Protein AF-A0ABD3FNN6-F1 (afdb_monomer_lite)

Structure (mmCIF, N/CA/C/O backbone):
data_AF-A0ABD3FNN6-F1
#
_entry.id   AF-A0ABD3FNN6-F1
#
loop_
_atom_site.group_PDB
_atom_site.id
_atom_site.type_symbol
_atom_site.label_atom_id
_atom_site.label_alt_id
_atom_site.label_comp_id
_atom_site.label_asym_id
_atom_site.label_entity_id
_atom_site.label_seq_id
_atom_site.pdbx_PDB_ins_code
_atom_site.Cartn_x
_atom_site.Cartn_y
_atom_site.Cartn_z
_atom_site.occupancy
_atom_site.B_iso_or_equiv
_atom_site.auth_seq_id
_atom_site.auth_comp_id
_atom_site.auth_asym_id
_atom_site.auth_atom_id
_atom_site.pdbx_PDB_model_num
ATOM 1 N N . MET A 1 1 ? 44.984 -58.588 4.493 1.00 39.06 1 MET A N 1
ATOM 2 C CA . MET A 1 1 ? 45.364 -57.302 3.872 1.00 39.06 1 MET A CA 1
ATOM 3 C C . MET A 1 1 ? 44.206 -56.347 4.064 1.00 39.06 1 MET A C 1
ATOM 5 O O . MET A 1 1 ? 43.073 -56.716 3.802 1.00 39.06 1 MET A O 1
ATOM 9 N N . THR A 1 2 ? 44.518 -55.219 4.677 1.00 33.03 2 THR A N 1
ATOM 10 C CA . THR A 1 2 ? 43.648 -54.284 5.390 1.00 33.03 2 THR A CA 1
ATOM 11 C C . THR A 1 2 ? 42.909 -53.314 4.461 1.00 33.03 2 THR A C 1
ATOM 13 O O . THR A 1 2 ? 43.408 -52.986 3.388 1.00 33.03 2 THR A O 1
ATOM 16 N N . GLU A 1 3 ? 41.736 -52.879 4.933 1.00 35.78 3 GLU A N 1
ATOM 17 C CA . GLU A 1 3 ? 40.846 -51.795 4.481 1.00 35.78 3 GLU A CA 1
ATOM 18 C C . GLU A 1 3 ? 41.467 -50.624 3.705 1.00 35.78 3 GLU A C 1
ATOM 20 O O . GLU A 1 3 ? 42.585 -50.193 3.993 1.00 35.78 3 GLU A O 1
ATOM 25 N N . LYS A 1 4 ? 40.630 -49.987 2.867 1.00 36.28 4 LYS A N 1
ATOM 26 C CA . LYS A 1 4 ? 40.439 -48.523 2.891 1.00 36.28 4 LYS A CA 1
ATOM 27 C C . LYS A 1 4 ? 39.146 -48.109 2.178 1.00 36.28 4 LYS A C 1
ATOM 29 O O . LYS A 1 4 ? 39.082 -48.026 0.955 1.00 36.28 4 LYS A O 1
ATOM 34 N N . HIS A 1 5 ? 38.126 -47.816 2.982 1.00 33.81 5 HIS A N 1
ATOM 35 C CA . HIS A 1 5 ? 36.976 -47.007 2.594 1.00 33.81 5 HIS A CA 1
ATOM 36 C C . HIS A 1 5 ? 37.433 -45.558 2.360 1.00 33.81 5 HIS A C 1
ATOM 38 O O . HIS A 1 5 ? 37.990 -44.932 3.259 1.00 33.81 5 HIS A O 1
ATOM 44 N N . PHE A 1 6 ? 37.203 -45.019 1.162 1.00 34.28 6 PHE A N 1
ATOM 45 C CA . PHE A 1 6 ? 37.367 -43.591 0.883 1.00 34.28 6 PHE A CA 1
ATOM 46 C C . PHE A 1 6 ? 36.021 -42.891 1.093 1.00 34.28 6 PHE A C 1
ATOM 48 O O . PHE A 1 6 ? 35.118 -42.996 0.267 1.00 34.28 6 PHE A O 1
ATOM 55 N N . ILE A 1 7 ? 35.888 -42.189 2.216 1.00 36.38 7 ILE A N 1
ATOM 56 C CA . ILE A 1 7 ? 34.805 -41.233 2.457 1.00 36.38 7 ILE A CA 1
ATOM 57 C C . ILE A 1 7 ? 35.257 -39.900 1.852 1.00 36.38 7 ILE A C 1
ATOM 59 O O . ILE A 1 7 ? 36.201 -39.283 2.341 1.00 36.38 7 ILE A O 1
ATOM 63 N N . ALA A 1 8 ? 34.609 -39.466 0.770 1.00 35.38 8 ALA A N 1
ATOM 64 C CA . ALA A 1 8 ? 34.806 -38.134 0.211 1.00 35.38 8 ALA A CA 1
ATOM 65 C C . ALA A 1 8 ? 33.970 -37.126 1.015 1.00 35.38 8 ALA A C 1
ATOM 67 O O . ALA A 1 8 ? 32.745 -37.084 0.908 1.00 35.38 8 ALA A O 1
ATOM 68 N N . LEU A 1 9 ? 34.643 -36.331 1.844 1.00 33.06 9 LEU A N 1
ATOM 69 C CA . LEU A 1 9 ? 34.059 -35.200 2.555 1.00 33.06 9 LEU A CA 1
ATOM 70 C C . LEU A 1 9 ? 33.886 -34.041 1.554 1.00 33.06 9 LEU A C 1
ATOM 72 O O . LEU A 1 9 ? 34.870 -33.429 1.142 1.00 33.06 9 LEU A O 1
ATOM 76 N N . VAL A 1 10 ? 32.656 -33.751 1.121 1.00 36.44 10 VAL A N 1
ATOM 77 C CA . VAL A 1 10 ? 32.365 -32.555 0.313 1.00 36.44 10 VAL A CA 1
ATOM 78 C C . VAL A 1 10 ? 32.153 -31.380 1.262 1.00 36.44 10 VAL A C 1
ATOM 80 O O . VAL A 1 10 ? 31.071 -31.174 1.806 1.00 36.44 10 VAL A O 1
ATOM 83 N N . SER A 1 11 ? 33.217 -30.614 1.475 1.00 39.69 11 SER A N 1
ATOM 84 C CA . SER A 1 11 ? 33.188 -29.340 2.189 1.00 39.69 11 SER A CA 1
ATOM 85 C C . SER A 1 11 ? 32.533 -28.281 1.296 1.00 39.69 11 SER A C 1
ATOM 87 O O . SER A 1 11 ? 33.194 -27.674 0.455 1.00 39.69 11 SER A O 1
ATOM 89 N N . ALA A 1 12 ? 31.228 -28.052 1.445 1.00 39.69 12 ALA A N 1
ATOM 90 C CA . ALA A 1 12 ? 30.572 -26.900 0.832 1.00 39.69 12 ALA A CA 1
ATOM 91 C C . ALA A 1 12 ? 30.979 -25.632 1.604 1.00 39.69 12 ALA A C 1
ATOM 93 O O . 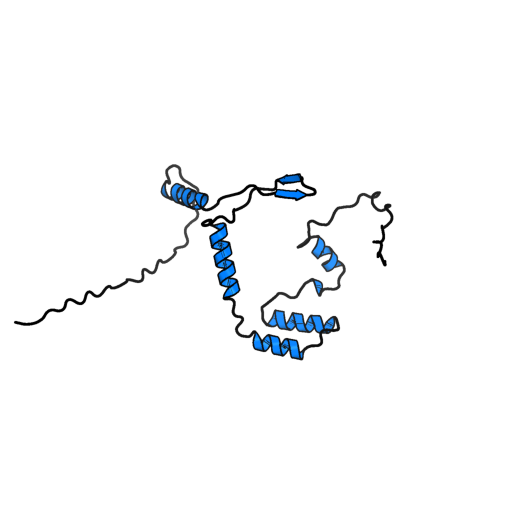ALA A 1 12 ? 30.424 -25.315 2.654 1.00 39.69 12 ALA A O 1
ATOM 94 N N . GLY A 1 13 ? 32.007 -24.941 1.107 1.00 37.62 13 GLY A N 1
ATOM 95 C CA . GLY A 1 13 ? 32.439 -23.650 1.631 1.00 37.62 13 GLY A CA 1
ATOM 96 C C . GLY A 1 13 ? 31.343 -22.601 1.451 1.00 37.62 13 GLY A C 1
ATOM 97 O O . GLY A 1 13 ? 30.980 -22.258 0.327 1.00 37.62 13 GLY A O 1
ATOM 98 N N . LEU A 1 14 ? 30.828 -22.085 2.565 1.00 38.16 14 LEU A N 1
ATOM 99 C CA . LEU A 1 14 ? 29.957 -20.917 2.599 1.00 38.16 14 LEU A CA 1
ATOM 100 C C . LEU A 1 14 ? 30.780 -19.687 2.184 1.00 38.16 14 LEU A C 1
ATOM 102 O O . LEU A 1 14 ? 31.551 -19.147 2.976 1.00 38.16 14 LEU A O 1
ATOM 106 N N . VAL A 1 15 ? 30.652 -19.254 0.929 1.00 44.69 15 VAL A N 1
ATOM 107 C CA . VAL A 1 15 ? 31.255 -18.001 0.460 1.00 44.69 15 VAL A CA 1
ATOM 108 C C . VAL A 1 15 ? 30.412 -16.844 0.995 1.00 44.69 15 VAL A C 1
ATOM 110 O O . VAL A 1 15 ? 29.354 -16.531 0.452 1.00 44.69 15 VAL A O 1
ATOM 113 N N . LEU A 1 16 ? 30.878 -16.199 2.070 1.00 40.81 16 LEU A N 1
ATOM 114 C CA . LEU A 1 16 ? 30.377 -14.886 2.481 1.00 40.81 16 LEU A CA 1
ATOM 115 C C . LEU A 1 16 ? 30.767 -13.854 1.412 1.00 40.81 16 LEU A C 1
ATOM 117 O O . LEU A 1 16 ? 31.874 -13.310 1.423 1.00 40.81 16 LEU A O 1
ATOM 121 N N . VAL A 1 17 ? 29.848 -13.568 0.490 1.00 45.84 17 VAL A N 1
ATOM 122 C CA . VAL A 1 17 ? 29.970 -12.430 -0.426 1.00 45.84 17 VAL A CA 1
ATOM 123 C C . VAL A 1 17 ? 29.698 -11.158 0.378 1.00 45.84 17 VAL A C 1
ATOM 125 O O . VAL A 1 17 ? 28.552 -10.786 0.618 1.00 45.84 17 VAL A O 1
ATOM 128 N N . HIS A 1 18 ? 30.760 -10.499 0.839 1.00 37.56 18 HIS A N 1
ATOM 129 C CA . HIS A 1 18 ? 30.659 -9.172 1.439 1.00 37.56 18 HIS A CA 1
ATOM 130 C C . HIS A 1 18 ? 30.330 -8.158 0.336 1.00 37.56 18 HIS A C 1
ATOM 132 O O . HIS A 1 18 ? 31.165 -7.868 -0.520 1.00 37.56 18 HIS A O 1
ATOM 138 N N . SER A 1 19 ? 29.107 -7.625 0.345 1.00 43.97 19 SER A N 1
ATOM 139 C CA . SER A 1 19 ? 28.705 -6.522 -0.530 1.00 43.97 19 SER A CA 1
ATOM 140 C C . SER A 1 19 ? 29.377 -5.235 -0.053 1.00 43.97 19 SER A C 1
ATOM 142 O O . SER A 1 19 ? 28.939 -4.626 0.921 1.00 43.97 19 SER A O 1
ATOM 144 N N . THR A 1 20 ? 30.441 -4.804 -0.725 1.00 57.50 20 THR A N 1
ATOM 145 C CA . THR A 1 20 ? 30.973 -3.449 -0.550 1.00 57.50 20 THR A CA 1
ATOM 146 C C . THR A 1 20 ? 30.041 -2.435 -1.227 1.00 57.50 20 THR A C 1
ATOM 148 O O . THR A 1 20 ? 29.425 -2.755 -2.248 1.00 57.50 20 THR A O 1
ATOM 151 N N . PRO A 1 21 ? 29.887 -1.212 -0.687 1.00 57.44 21 PRO A N 1
ATOM 152 C CA . PRO A 1 21 ? 29.104 -0.178 -1.352 1.00 57.44 21 PRO A CA 1
ATOM 153 C C . PRO A 1 21 ? 29.796 0.202 -2.665 1.00 57.44 21 PRO A C 1
ATOM 155 O O . PRO A 1 21 ? 30.915 0.716 -2.674 1.00 57.44 21 PRO A O 1
ATOM 158 N N . ALA A 1 22 ? 29.140 -0.084 -3.788 1.00 72.44 22 ALA A N 1
ATOM 159 C CA . ALA A 1 22 ? 29.646 0.279 -5.102 1.00 72.44 22 ALA A CA 1
ATOM 160 C C . ALA A 1 22 ? 29.609 1.808 -5.273 1.00 72.44 22 ALA A C 1
ATOM 162 O O . ALA A 1 22 ? 28.550 2.427 -5.168 1.00 72.44 22 ALA A O 1
ATOM 163 N N . LEU A 1 23 ? 30.761 2.420 -5.561 1.00 76.56 23 LEU A N 1
ATOM 164 C CA . LEU A 1 23 ? 30.843 3.827 -5.958 1.00 76.56 23 LEU A CA 1
ATOM 165 C C . LEU A 1 23 ? 30.134 4.019 -7.308 1.00 76.56 23 LEU A C 1
ATOM 167 O O . LEU A 1 23 ? 30.411 3.311 -8.280 1.00 76.56 23 LEU A O 1
ATOM 171 N N . LEU A 1 24 ? 29.218 4.987 -7.373 1.00 79.06 24 LEU A N 1
ATOM 172 C CA . LEU A 1 24 ? 28.516 5.340 -8.607 1.00 79.06 24 LEU A CA 1
ATOM 173 C C . LEU A 1 24 ? 29.511 5.900 -9.633 1.00 79.06 24 LEU A C 1
ATOM 175 O O . LEU A 1 24 ? 30.329 6.760 -9.315 1.00 79.06 24 LEU A O 1
ATOM 179 N N . SER A 1 25 ? 29.427 5.429 -10.877 1.00 81.75 25 SER A N 1
ATOM 180 C CA . SER A 1 25 ? 30.278 5.896 -11.976 1.00 81.75 25 SER A CA 1
ATOM 181 C C . SER A 1 25 ? 29.474 6.163 -13.249 1.00 81.75 25 SER A C 1
ATOM 183 O O . SER A 1 25 ? 28.480 5.488 -13.551 1.00 81.75 25 SER A O 1
ATOM 185 N N . ILE A 1 26 ? 29.920 7.149 -14.027 1.00 82.62 26 ILE A N 1
ATOM 186 C CA . ILE A 1 26 ? 29.384 7.456 -15.361 1.00 82.62 26 ILE A CA 1
ATOM 187 C C . ILE A 1 26 ? 29.919 6.404 -16.355 1.00 82.62 26 ILE A C 1
ATOM 189 O O . ILE A 1 26 ? 31.060 5.960 -16.199 1.00 82.62 26 ILE A O 1
ATOM 193 N N . PRO A 1 27 ? 29.127 5.938 -17.343 1.00 81.06 27 PRO A N 1
ATOM 194 C CA . PRO A 1 27 ? 29.601 4.962 -18.322 1.00 81.06 27 PRO A CA 1
ATOM 195 C C . PRO A 1 27 ? 30.840 5.464 -19.074 1.00 81.06 27 PRO A C 1
ATOM 197 O O . PRO A 1 27 ? 30.844 6.578 -19.589 1.00 81.06 27 PRO A O 1
ATOM 200 N N . GLN A 1 28 ? 31.874 4.628 -19.170 1.00 82.75 28 GLN A N 1
ATOM 201 C CA . GLN A 1 28 ? 33.026 4.869 -20.039 1.00 82.75 28 GLN A CA 1
ATOM 202 C C . GLN A 1 28 ? 32.876 4.061 -21.328 1.00 82.75 28 GLN A C 1
ATOM 204 O O . GLN A 1 28 ? 32.414 2.914 -21.298 1.00 82.75 28 GLN A O 1
ATOM 209 N N . ALA A 1 29 ? 33.284 4.648 -22.455 1.00 78.75 29 ALA A N 1
ATOM 210 C CA . ALA A 1 29 ? 33.363 3.932 -23.722 1.00 78.75 29 ALA A CA 1
ATOM 211 C C . ALA A 1 29 ? 34.279 2.704 -23.563 1.00 78.75 29 ALA A C 1
ATOM 213 O O . ALA A 1 29 ? 35.393 2.823 -23.060 1.00 78.75 29 ALA A O 1
ATOM 214 N N . GLY A 1 30 ? 33.790 1.520 -23.943 1.00 79.06 30 GLY A N 1
ATOM 215 C CA . GLY A 1 30 ? 34.527 0.257 -23.814 1.00 79.06 30 GLY A CA 1
ATOM 216 C C . GLY A 1 30 ? 34.266 -0.547 -22.533 1.00 79.06 30 GLY A C 1
ATOM 217 O O . GLY A 1 30 ? 34.807 -1.642 -22.401 1.00 79.06 30 GLY A O 1
ATOM 218 N N . ASN A 1 31 ? 33.413 -0.083 -21.608 1.00 80.75 31 ASN A N 1
ATOM 219 C CA . ASN A 1 31 ? 33.003 -0.886 -20.447 1.00 80.75 31 ASN A CA 1
ATOM 220 C C . ASN A 1 31 ? 31.971 -1.959 -20.848 1.00 80.75 31 ASN A C 1
ATOM 222 O O . ASN A 1 31 ? 30.759 -1.806 -20.662 1.00 80.75 31 ASN A O 1
ATOM 226 N N . THR A 1 32 ? 32.475 -3.048 -21.424 1.00 84.19 32 THR A N 1
ATOM 227 C CA . THR A 1 32 ? 31.676 -4.174 -21.916 1.00 84.19 32 THR A CA 1
ATOM 228 C C . THR A 1 32 ? 30.949 -4.893 -20.788 1.00 84.19 32 THR A C 1
ATOM 230 O O . THR A 1 32 ? 29.780 -5.209 -20.949 1.00 84.19 32 THR A O 1
ATOM 233 N N . THR A 1 33 ? 31.559 -5.059 -19.611 1.00 84.62 33 THR A N 1
ATOM 234 C CA . THR A 1 33 ? 30.913 -5.695 -18.451 1.00 84.62 33 THR A CA 1
ATOM 235 C C . THR A 1 33 ? 29.636 -4.966 -18.036 1.00 84.62 33 THR A C 1
ATOM 237 O O . THR A 1 33 ? 28.590 -5.594 -17.876 1.00 84.62 33 THR A O 1
ATOM 240 N N . ARG A 1 34 ? 29.680 -3.631 -17.916 1.00 82.44 34 ARG A N 1
ATOM 241 C CA . ARG A 1 34 ? 28.489 -2.828 -17.604 1.00 82.44 34 ARG A CA 1
ATOM 242 C C . ARG A 1 34 ? 27.437 -2.947 -18.703 1.00 82.44 34 ARG A C 1
ATOM 244 O O . ARG A 1 34 ? 26.261 -3.104 -18.392 1.00 82.44 34 ARG A O 1
ATOM 251 N N . SER A 1 35 ? 27.850 -2.880 -19.968 1.00 82.75 35 SER A N 1
ATOM 252 C CA . SER A 1 35 ? 26.941 -3.017 -21.110 1.00 82.75 35 SER A CA 1
ATOM 253 C C . SER A 1 35 ? 26.258 -4.389 -21.140 1.00 82.75 35 SER A C 1
ATOM 255 O O . SER A 1 35 ? 25.044 -4.452 -21.325 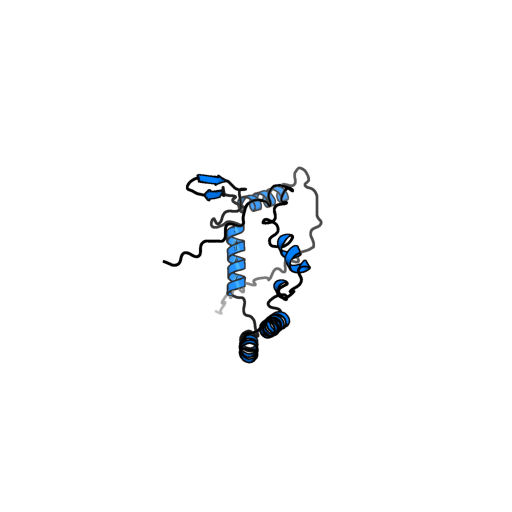1.00 82.75 35 SER A O 1
ATOM 257 N N . THR A 1 36 ? 26.990 -5.469 -20.859 1.00 85.62 36 THR A N 1
ATOM 258 C CA . THR A 1 36 ? 26.448 -6.828 -20.763 1.00 85.62 36 THR A CA 1
ATOM 259 C C . THR A 1 36 ? 25.439 -6.946 -19.625 1.00 85.62 36 THR A C 1
ATOM 261 O O . THR A 1 36 ? 24.356 -7.480 -19.838 1.00 85.62 36 THR A O 1
ATOM 264 N N . VAL A 1 37 ? 25.738 -6.401 -18.440 1.00 85.06 37 VAL A N 1
ATOM 265 C CA . VAL A 1 37 ? 24.801 -6.413 -17.300 1.00 85.06 37 VAL A CA 1
ATOM 266 C C . VAL A 1 37 ? 23.526 -5.630 -17.617 1.00 85.06 37 VAL A C 1
ATOM 268 O O . VAL A 1 37 ? 22.429 -6.114 -17.344 1.00 85.06 37 VAL A O 1
ATOM 271 N N . VAL A 1 38 ? 23.643 -4.444 -18.223 1.00 84.56 38 VAL A N 1
ATOM 272 C CA . VAL A 1 38 ? 22.476 -3.637 -18.620 1.00 84.56 38 VAL A CA 1
ATOM 273 C C . VAL A 1 38 ? 21.630 -4.375 -19.655 1.00 84.56 38 VAL A C 1
ATOM 275 O O . VAL A 1 38 ? 20.414 -4.435 -19.497 1.00 84.56 38 VAL A O 1
ATOM 278 N N . THR A 1 39 ? 22.255 -4.976 -20.668 1.00 82.38 39 THR A N 1
ATOM 279 C CA . THR A 1 39 ? 21.556 -5.725 -21.727 1.00 82.38 39 THR A CA 1
ATOM 280 C C . THR A 1 39 ? 20.833 -6.935 -21.139 1.00 82.38 39 THR A C 1
ATOM 282 O O . THR A 1 39 ? 19.616 -7.035 -21.256 1.00 82.38 39 THR A O 1
ATOM 285 N N . ALA A 1 40 ? 21.545 -7.764 -20.370 1.00 81.00 40 ALA A N 1
ATOM 286 C CA . ALA A 1 40 ? 20.973 -8.937 -19.713 1.00 81.00 40 ALA A CA 1
ATOM 287 C C . ALA A 1 40 ? 19.816 -8.589 -18.759 1.00 81.00 40 ALA A C 1
ATOM 289 O O . ALA A 1 40 ? 18.875 -9.367 -18.626 1.00 81.00 40 ALA A O 1
ATOM 290 N N . THR A 1 41 ? 19.867 -7.427 -18.098 1.00 77.50 41 THR A N 1
ATOM 291 C CA . THR A 1 41 ? 18.776 -6.959 -17.224 1.00 77.50 41 THR A CA 1
ATOM 292 C C . THR A 1 41 ? 17.602 -6.400 -18.032 1.00 77.50 41 THR A C 1
ATOM 294 O O . THR A 1 41 ? 16.448 -6.600 -17.660 1.00 77.50 41 THR A O 1
ATOM 297 N N . THR A 1 42 ? 17.876 -5.719 -19.146 1.00 75.12 42 THR A N 1
ATOM 298 C CA . THR A 1 42 ? 16.847 -5.130 -20.020 1.00 75.12 42 THR A CA 1
ATOM 299 C C . THR A 1 42 ? 16.029 -6.213 -20.717 1.00 75.12 42 THR A C 1
ATOM 301 O O . THR A 1 42 ? 14.809 -6.094 -20.781 1.00 75.12 42 THR A O 1
ATOM 304 N N . ASP A 1 43 ? 16.662 -7.312 -21.134 1.00 75.44 43 ASP A N 1
ATOM 305 C CA . ASP A 1 43 ? 15.986 -8.444 -21.784 1.00 75.44 43 ASP A CA 1
ATOM 306 C C . ASP A 1 43 ? 14.981 -9.157 -20.859 1.00 75.44 43 ASP A C 1
ATOM 308 O O . ASP A 1 43 ? 14.053 -9.820 -21.321 1.00 75.44 43 ASP A O 1
ATOM 312 N N . GLN A 1 44 ? 15.109 -8.982 -19.539 1.00 77.00 44 GLN A N 1
ATOM 313 C CA . GLN A 1 44 ? 14.144 -9.491 -18.559 1.00 77.00 44 GLN A CA 1
ATOM 314 C C . GLN A 1 44 ? 12.911 -8.580 -18.404 1.00 77.00 44 GLN A C 1
ATOM 316 O O . GLN A 1 44 ? 11.929 -8.972 -17.765 1.00 77.00 44 GLN A O 1
ATOM 321 N N . ILE A 1 45 ? 12.932 -7.367 -18.970 1.00 77.19 45 ILE A N 1
ATOM 322 C CA . ILE A 1 45 ? 11.846 -6.382 -18.914 1.00 77.19 45 ILE A CA 1
ATOM 323 C C . ILE A 1 45 ? 11.141 -6.351 -20.274 1.00 77.19 45 ILE A C 1
ATOM 325 O O . ILE A 1 45 ? 11.389 -5.496 -21.121 1.00 77.19 45 ILE A O 1
ATOM 329 N N . ALA A 1 46 ? 10.209 -7.279 -20.480 1.00 77.06 46 ALA A N 1
ATOM 330 C CA . ALA A 1 46 ? 9.313 -7.218 -21.629 1.00 77.06 46 ALA A CA 1
ATOM 331 C C . ALA A 1 46 ? 8.240 -6.149 -21.377 1.00 77.06 46 ALA A C 1
ATOM 333 O O . ALA A 1 46 ? 7.446 -6.298 -20.453 1.00 77.06 46 ALA A O 1
ATOM 334 N N . ASN A 1 47 ? 8.193 -5.081 -22.176 1.00 78.06 47 ASN A N 1
ATOM 335 C CA . ASN A 1 47 ? 7.078 -4.131 -22.165 1.00 78.06 47 ASN A CA 1
ATOM 336 C C . ASN A 1 47 ? 6.052 -4.530 -23.228 1.00 78.06 47 ASN A C 1
ATOM 338 O O . ASN A 1 47 ? 6.414 -4.768 -24.377 1.00 78.06 47 ASN A O 1
ATOM 342 N N . VAL A 1 48 ? 4.777 -4.574 -22.853 1.00 80.12 48 VAL A N 1
ATOM 343 C CA . VAL A 1 48 ? 3.659 -4.861 -23.762 1.00 80.12 48 VAL A CA 1
ATOM 344 C C . VAL A 1 48 ? 2.814 -3.617 -23.983 1.00 80.12 48 VAL A C 1
ATOM 346 O O . VAL A 1 48 ? 2.731 -2.741 -23.115 1.00 80.12 48 VAL A O 1
ATOM 349 N N . ASP A 1 49 ? 2.184 -3.555 -25.154 1.00 81.56 49 ASP A N 1
ATOM 350 C CA . ASP A 1 49 ? 1.129 -2.589 -25.430 1.00 81.56 49 ASP A CA 1
ATOM 351 C C . ASP A 1 49 ? 0.007 -2.749 -24.402 1.00 81.56 49 ASP A C 1
ATOM 353 O O . ASP A 1 49 ? -0.461 -3.853 -24.117 1.00 81.56 49 ASP A O 1
ATOM 357 N N . ARG A 1 50 ? -0.384 -1.629 -23.799 1.00 78.44 50 ARG A N 1
ATOM 358 C CA . ARG A 1 50 ? -1.483 -1.551 -22.840 1.00 78.44 50 ARG A CA 1
ATOM 359 C C . ARG A 1 50 ? -2.543 -0.626 -23.404 1.00 78.44 50 ARG A C 1
ATOM 361 O O . ARG A 1 50 ? -2.249 0.237 -24.224 1.00 78.44 50 ARG A O 1
ATOM 368 N N . GLY A 1 51 ? -3.774 -0.798 -22.953 1.00 81.44 51 GLY A N 1
ATOM 369 C CA . GLY A 1 51 ? -4.864 0.097 -23.295 1.00 81.44 51 GLY A CA 1
ATOM 370 C C . GLY A 1 51 ? -6.118 -0.223 -22.507 1.00 81.44 51 GLY A C 1
ATOM 371 O O . GLY A 1 51 ? -6.188 -1.233 -21.805 1.00 81.44 51 GLY A O 1
ATOM 372 N N . LYS A 1 52 ? -7.090 0.677 -22.588 1.00 80.25 52 LYS A N 1
ATOM 373 C CA . LYS A 1 52 ? -8.434 0.471 -22.055 1.00 80.25 52 LYS A CA 1
ATOM 374 C C . LYS A 1 52 ? -9.373 0.234 -23.221 1.00 80.25 52 LYS A C 1
ATOM 376 O O . LYS A 1 52 ? -9.284 0.944 -24.213 1.00 80.25 52 LYS A O 1
ATOM 381 N N . THR A 1 53 ? -10.278 -0.725 -23.085 1.00 86.00 53 THR A N 1
ATOM 382 C CA . THR A 1 53 ? -11.383 -0.857 -24.038 1.00 86.00 53 THR A CA 1
ATOM 383 C C . THR A 1 53 ? -12.586 -0.134 -23.450 1.00 86.00 53 THR A C 1
ATOM 385 O O . THR A 1 53 ? -13.008 -0.477 -22.347 1.00 86.00 53 THR A O 1
ATOM 388 N N . LEU A 1 54 ? -13.090 0.882 -24.146 1.00 83.62 54 LEU A N 1
ATOM 389 C CA . LEU A 1 54 ? -14.305 1.618 -23.791 1.00 83.62 54 LEU A CA 1
ATOM 390 C C . LEU A 1 54 ? -15.253 1.520 -24.984 1.00 83.62 54 LEU A C 1
ATOM 392 O O . LEU A 1 54 ? -14.849 1.833 -26.099 1.00 83.62 54 LEU A O 1
ATOM 396 N N . ASP A 1 55 ? -16.464 1.009 -24.764 1.00 84.50 55 ASP A N 1
ATOM 397 C CA . ASP A 1 55 ? -17.497 0.847 -25.800 1.00 84.50 55 ASP A CA 1
ATOM 398 C C . ASP A 1 55 ? -17.014 0.141 -27.083 1.00 84.50 55 ASP A C 1
ATOM 400 O O . ASP A 1 55 ? -17.434 0.442 -28.196 1.00 84.50 55 ASP A O 1
ATOM 404 N N . GLY A 1 56 ? -16.114 -0.835 -26.922 1.00 87.62 56 GLY A N 1
ATOM 405 C CA . GLY A 1 56 ? -15.550 -1.621 -28.024 1.00 87.62 56 GLY A CA 1
ATOM 406 C C . GLY A 1 56 ? -14.354 -0.980 -28.732 1.00 87.62 56 GLY A C 1
ATOM 407 O O . GLY A 1 56 ? -13.725 -1.641 -29.557 1.00 87.62 56 GLY A O 1
ATOM 408 N N . GLU A 1 57 ? -13.981 0.250 -28.383 1.00 88.44 57 GLU A N 1
ATOM 409 C CA . GLU A 1 57 ? -12.800 0.925 -28.914 1.00 88.44 57 GLU A CA 1
ATOM 410 C C . GLU A 1 57 ? -11.616 0.817 -27.947 1.00 88.44 57 GLU A C 1
ATOM 412 O O . GLU A 1 57 ? -11.739 1.023 -26.735 1.00 88.44 57 GLU A O 1
ATOM 417 N N . PHE A 1 58 ? -10.449 0.456 -28.484 1.00 86.19 58 PHE A N 1
ATOM 418 C CA . PHE A 1 58 ? -9.223 0.294 -27.711 1.00 86.19 58 PHE A CA 1
ATOM 419 C C . PHE A 1 58 ? -8.424 1.598 -27.685 1.00 86.19 58 PHE A C 1
ATOM 421 O O . PHE A 1 58 ? -7.897 2.045 -28.701 1.00 86.19 58 PHE A O 1
ATOM 428 N N . TYR A 1 59 ? -8.272 2.166 -26.496 1.00 84.12 59 TYR A N 1
ATOM 429 C CA . TYR A 1 59 ? -7.488 3.364 -26.236 1.00 84.12 59 TYR A CA 1
ATOM 430 C C . TYR A 1 59 ? -6.116 2.967 -25.684 1.00 84.12 59 TYR A C 1
ATOM 432 O O . TYR A 1 59 ? -6.036 2.543 -24.521 1.00 84.12 59 TYR A O 1
ATOM 440 N N . PRO A 1 60 ? -5.033 3.074 -26.477 1.00 83.75 60 PRO A N 1
ATOM 441 C CA . PRO A 1 60 ? -3.706 2.687 -26.029 1.00 83.75 60 PRO A CA 1
ATOM 442 C C . PRO A 1 60 ? -3.231 3.587 -24.882 1.00 83.75 60 PRO A C 1
ATOM 444 O O . PRO A 1 60 ? -3.439 4.799 -24.871 1.00 83.75 60 PRO A O 1
ATOM 447 N N . THR A 1 61 ? -2.570 2.981 -23.905 1.00 81.75 61 THR A N 1
ATOM 448 C CA . THR A 1 61 ? -1.886 3.650 -22.798 1.00 81.75 61 THR A CA 1
ATOM 449 C C . THR A 1 61 ? -0.379 3.429 -22.909 1.00 81.75 61 THR A C 1
ATOM 451 O O . THR A 1 61 ? 0.103 2.707 -23.783 1.00 81.75 61 THR A O 1
ATOM 454 N N . ILE A 1 62 ? 0.391 4.081 -22.033 1.00 81.19 62 ILE A N 1
ATOM 455 C CA . ILE A 1 62 ? 1.845 3.905 -21.980 1.00 81.19 62 ILE A CA 1
ATOM 456 C C . ILE A 1 62 ? 2.164 2.411 -21.818 1.00 81.19 62 ILE A C 1
ATOM 458 O O . ILE A 1 62 ? 1.649 1.750 -20.908 1.00 81.19 62 ILE A O 1
ATOM 462 N N . ARG A 1 63 ? 3.023 1.892 -22.708 1.00 79.12 63 ARG A N 1
ATOM 463 C CA . ARG A 1 63 ? 3.539 0.518 -22.641 1.00 79.12 63 ARG A CA 1
ATOM 464 C C . ARG A 1 63 ? 4.093 0.249 -21.250 1.00 79.12 63 ARG A C 1
ATOM 466 O O . ARG A 1 63 ? 4.827 1.067 -20.702 1.00 79.12 63 ARG A O 1
ATOM 473 N N . GLY A 1 64 ? 3.763 -0.905 -20.691 1.00 78.06 64 GLY A N 1
ATOM 474 C CA . GLY A 1 64 ? 4.200 -1.265 -19.347 1.00 78.06 64 GLY A CA 1
ATOM 475 C C . GLY A 1 64 ? 4.676 -2.707 -19.263 1.00 78.06 64 GLY A C 1
ATOM 476 O O . GLY A 1 64 ? 4.480 -3.474 -20.209 1.00 78.06 64 GLY A O 1
ATOM 477 N N . PRO A 1 65 ? 5.267 -3.095 -18.125 1.00 80.31 65 PRO A N 1
ATOM 478 C CA . PRO A 1 65 ? 5.893 -4.398 -17.978 1.00 80.31 65 PRO A CA 1
ATOM 479 C C . PRO A 1 65 ? 4.880 -5.534 -18.153 1.00 80.31 65 PRO A C 1
ATOM 481 O O . PRO A 1 65 ? 3.730 -5.448 -17.716 1.00 80.31 65 PRO A O 1
ATOM 484 N N . ALA A 1 66 ? 5.312 -6.604 -18.803 1.00 77.62 66 ALA A N 1
ATOM 485 C CA . ALA A 1 66 ? 4.497 -7.751 -19.143 1.00 77.62 66 ALA A CA 1
ATOM 486 C C . ALA A 1 66 ? 4.522 -8.800 -18.030 1.00 77.62 66 ALA A C 1
ATOM 488 O O . ALA A 1 66 ? 5.574 -9.131 -17.472 1.00 77.62 66 ALA A O 1
ATOM 489 N N . LEU A 1 67 ? 3.357 -9.387 -17.769 1.00 73.44 67 LEU A N 1
ATOM 490 C CA . LEU A 1 67 ? 3.179 -10.562 -16.912 1.00 73.44 67 LEU A CA 1
ATOM 491 C C . LEU A 1 67 ? 3.495 -11.855 -17.682 1.00 73.44 67 LEU A C 1
ATOM 493 O O 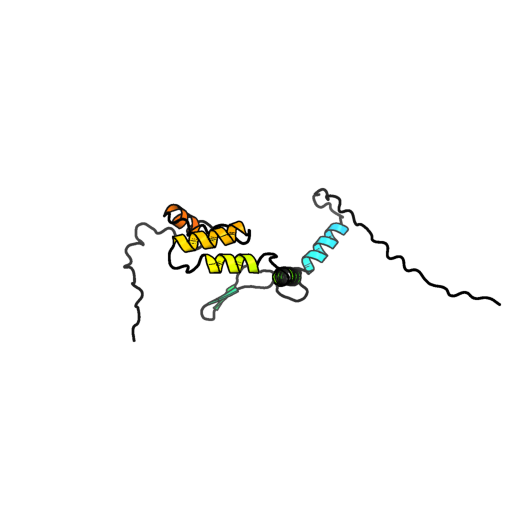. LEU A 1 67 ? 2.694 -12.781 -17.716 1.00 73.44 67 LEU A O 1
ATOM 497 N N . ILE A 1 68 ? 4.642 -11.901 -18.356 1.00 77.31 68 ILE A N 1
ATOM 498 C CA . ILE A 1 68 ? 5.095 -13.082 -19.100 1.00 77.31 68 ILE A CA 1
ATOM 499 C C . ILE A 1 68 ? 6.067 -13.857 -18.212 1.00 77.31 68 ILE A C 1
ATOM 501 O O . ILE A 1 68 ? 6.911 -13.254 -17.557 1.00 77.31 68 ILE A O 1
ATOM 505 N N . VAL A 1 69 ? 5.969 -15.185 -18.183 1.00 76.00 69 VAL A N 1
ATOM 506 C CA . VAL A 1 69 ? 6.942 -16.040 -17.491 1.00 76.00 69 VAL A CA 1
ATOM 507 C C . VAL A 1 69 ? 8.112 -16.339 -18.439 1.00 76.00 69 VAL A C 1
ATOM 509 O O . VAL A 1 69 ? 7.844 -16.808 -19.544 1.00 76.00 69 VAL A O 1
ATOM 512 N N . PRO A 1 70 ? 9.389 -16.141 -18.054 1.00 73.75 70 PRO A N 1
ATOM 513 C CA . PRO A 1 70 ? 9.898 -15.529 -16.824 1.00 73.75 70 PRO A CA 1
ATOM 514 C C . PRO A 1 70 ? 10.362 -14.072 -17.046 1.00 73.75 70 PRO A C 1
ATOM 516 O O . PRO A 1 70 ? 11.494 -13.831 -17.455 1.00 73.75 70 PRO A O 1
ATOM 519 N N . SER A 1 71 ? 9.524 -13.077 -16.742 1.00 83.38 71 SER A N 1
ATOM 520 C CA . SER A 1 71 ? 9.924 -11.663 -16.728 1.00 83.38 71 SER A CA 1
ATOM 521 C C . SER A 1 71 ? 10.373 -11.211 -15.336 1.00 83.38 71 SER A C 1
ATOM 523 O O . SER A 1 71 ? 9.979 -11.771 -14.302 1.00 83.38 71 SER A O 1
ATOM 525 N N . LEU A 1 72 ? 11.164 -10.136 -15.283 1.00 83.44 72 LEU A N 1
ATOM 526 C CA . LEU A 1 72 ? 11.525 -9.476 -14.027 1.00 83.44 72 LEU A CA 1
ATOM 527 C C . LEU A 1 72 ? 10.267 -9.030 -13.263 1.00 83.44 72 LEU A C 1
ATOM 529 O O . LEU A 1 72 ? 10.194 -9.165 -12.046 1.00 83.44 72 LEU A O 1
ATOM 533 N N . TYR A 1 73 ? 9.242 -8.558 -13.975 1.00 83.81 73 TYR A N 1
ATOM 534 C CA . TYR A 1 73 ? 7.977 -8.155 -13.364 1.00 83.81 73 TYR A CA 1
ATOM 535 C C . TYR A 1 73 ? 7.216 -9.343 -12.764 1.00 83.81 73 TYR A C 1
ATOM 537 O O . TYR A 1 73 ? 6.796 -9.279 -11.610 1.00 83.81 73 TYR A O 1
ATOM 545 N N . TYR A 1 74 ? 7.109 -10.455 -13.499 1.00 85.62 74 TYR A N 1
ATOM 546 C CA . TYR A 1 74 ? 6.468 -11.678 -13.014 1.00 85.62 74 TYR A CA 1
ATOM 547 C C . TYR A 1 74 ? 7.172 -12.240 -11.772 1.00 85.62 74 TYR A C 1
ATOM 549 O O . TYR A 1 74 ? 6.521 -12.582 -10.782 1.00 85.62 74 TYR A O 1
ATOM 557 N N . SER A 1 75 ? 8.507 -12.299 -11.792 1.00 86.06 75 SER A N 1
ATOM 558 C CA . SER A 1 75 ? 9.290 -12.803 -10.657 1.00 86.06 75 SER A CA 1
ATOM 559 C C . SER A 1 75 ? 9.155 -11.916 -9.416 1.00 86.06 75 SER A C 1
ATOM 561 O O . SER A 1 75 ? 8.962 -12.437 -8.317 1.00 86.06 75 SER A O 1
ATOM 563 N N . LYS A 1 76 ? 9.170 -10.584 -9.571 1.00 88.94 76 LYS A N 1
ATOM 564 C CA . LYS A 1 76 ? 8.937 -9.645 -8.463 1.00 88.94 76 LYS A CA 1
ATOM 565 C C . LYS A 1 76 ? 7.522 -9.745 -7.904 1.00 88.94 76 LYS A C 1
ATOM 567 O O . LYS A 1 76 ? 7.381 -9.846 -6.689 1.00 88.94 76 LYS A O 1
ATOM 572 N N . MET A 1 77 ? 6.504 -9.786 -8.763 1.00 88.56 77 MET A N 1
ATOM 573 C CA . MET A 1 77 ? 5.113 -9.959 -8.335 1.00 88.56 77 MET A CA 1
ATOM 574 C C . MET A 1 77 ? 4.933 -11.269 -7.561 1.00 88.56 77 MET A C 1
ATOM 576 O O . MET A 1 77 ? 4.370 -11.268 -6.472 1.00 88.56 77 MET A O 1
ATOM 580 N N . THR A 1 78 ? 5.467 -12.378 -8.078 1.00 88.62 78 THR A N 1
ATOM 581 C CA . THR A 1 78 ? 5.388 -13.686 -7.409 1.00 88.62 78 THR A CA 1
ATOM 582 C C . THR A 1 78 ? 6.128 -13.671 -6.072 1.00 88.62 78 THR A C 1
ATOM 584 O O . THR A 1 78 ? 5.609 -14.168 -5.080 1.00 88.62 78 THR A O 1
ATOM 587 N N . SER A 1 79 ? 7.309 -13.049 -6.004 1.00 90.50 79 SER A N 1
ATOM 588 C CA . SER A 1 79 ? 8.054 -12.888 -4.750 1.00 90.50 79 SER A CA 1
ATOM 589 C C . SER A 1 79 ? 7.283 -12.070 -3.712 1.00 90.50 79 SER A C 1
ATOM 591 O O . SER A 1 79 ? 7.312 -12.419 -2.535 1.00 90.50 79 SER A O 1
ATOM 593 N N . GLN A 1 80 ? 6.607 -10.997 -4.125 1.00 92.50 80 GLN A N 1
ATOM 594 C CA . GLN A 1 80 ? 5.763 -10.197 -3.235 1.00 92.50 80 GLN A CA 1
ATOM 595 C C . GLN A 1 80 ? 4.537 -10.987 -2.778 1.00 92.50 80 GLN A C 1
ATOM 597 O O . GLN A 1 80 ? 4.228 -10.984 -1.592 1.00 92.50 80 GLN A O 1
ATOM 602 N N . LEU A 1 81 ?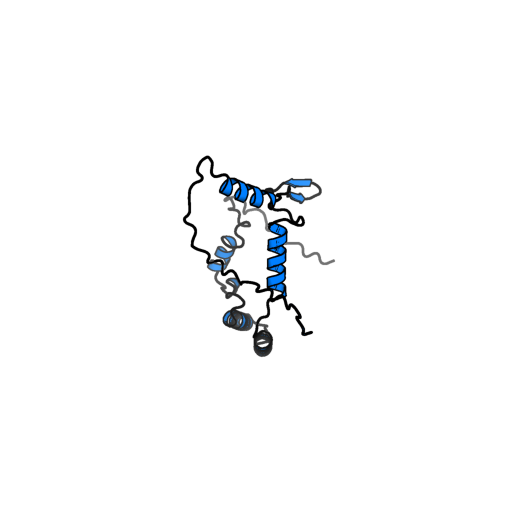 3.881 -11.714 -3.686 1.00 91.62 81 LEU A N 1
ATOM 603 C CA . LEU A 1 81 ? 2.749 -12.573 -3.347 1.00 91.62 81 LEU A CA 1
ATOM 604 C C . LEU A 1 81 ? 3.154 -13.656 -2.343 1.00 91.62 81 LEU A C 1
ATOM 606 O O . LEU A 1 81 ? 2.443 -13.877 -1.369 1.00 91.62 81 LEU A O 1
ATOM 610 N N . MET A 1 82 ? 4.316 -14.283 -2.537 1.00 92.62 82 MET A N 1
ATOM 611 C CA . MET A 1 82 ? 4.872 -15.240 -1.583 1.00 92.62 82 MET A CA 1
ATOM 612 C C . MET A 1 82 ? 5.115 -14.590 -0.219 1.00 92.62 82 MET A C 1
ATOM 614 O O . MET A 1 82 ? 4.671 -15.137 0.788 1.00 92.62 82 MET A O 1
ATOM 618 N N . ALA A 1 83 ? 5.738 -13.408 -0.181 1.00 91.31 83 ALA A N 1
ATOM 619 C CA . ALA A 1 83 ? 5.965 -12.672 1.062 1.00 91.31 83 ALA A CA 1
ATOM 620 C C . ALA A 1 83 ? 4.653 -12.324 1.789 1.00 91.31 83 ALA A C 1
ATOM 622 O O . ALA A 1 83 ? 4.577 -12.481 3.002 1.00 91.31 83 ALA A O 1
ATOM 623 N N . ILE A 1 84 ? 3.609 -11.921 1.057 1.00 89.00 84 ILE A N 1
ATOM 624 C CA . ILE A 1 84 ? 2.274 -11.652 1.615 1.00 89.00 84 ILE A CA 1
ATOM 625 C C . ILE A 1 84 ? 1.620 -12.948 2.108 1.00 89.00 84 ILE A C 1
ATOM 627 O O . ILE A 1 84 ? 1.073 -12.978 3.202 1.00 89.00 84 ILE A O 1
ATOM 631 N N . SER A 1 85 ? 1.698 -14.041 1.344 1.00 87.56 85 SER A N 1
ATOM 632 C CA . SER A 1 85 ? 1.094 -15.329 1.724 1.00 87.56 85 SER A CA 1
ATOM 633 C C . SER A 1 85 ? 1.735 -15.960 2.963 1.00 87.56 85 SER A C 1
ATOM 635 O O . SER A 1 85 ? 1.095 -16.729 3.671 1.00 87.56 85 SER A O 1
ATOM 637 N N . GLN A 1 86 ? 3.004 -15.633 3.213 1.00 89.06 86 GLN A N 1
ATOM 638 C CA . GLN A 1 86 ? 3.767 -16.068 4.380 1.00 89.06 86 GLN A CA 1
ATOM 639 C C . GLN A 1 86 ? 3.752 -15.032 5.506 1.00 89.06 86 GLN A C 1
ATOM 641 O O . GLN A 1 86 ? 4.356 -15.270 6.553 1.00 89.06 86 GLN A O 1
ATOM 646 N N . TYR A 1 87 ? 3.097 -13.884 5.304 1.00 83.75 87 TYR A N 1
ATOM 647 C CA . TYR A 1 87 ? 2.973 -12.869 6.333 1.00 83.75 87 TYR A CA 1
ATOM 648 C C . TYR A 1 87 ? 2.126 -13.432 7.474 1.00 83.75 87 TYR A C 1
ATOM 650 O O . TYR A 1 87 ? 0.915 -13.604 7.356 1.00 83.75 87 TYR A O 1
ATOM 658 N N . ASN A 1 88 ? 2.795 -13.741 8.579 1.00 82.44 88 ASN A N 1
ATOM 659 C CA . ASN A 1 88 ? 2.171 -14.167 9.816 1.00 82.44 88 ASN A CA 1
ATOM 660 C C . ASN A 1 88 ? 2.346 -13.047 10.838 1.00 82.44 88 ASN A C 1
ATOM 662 O O . ASN A 1 88 ? 3.475 -12.757 11.237 1.00 82.44 88 ASN A O 1
ATOM 666 N N . PHE A 1 89 ? 1.248 -12.420 11.253 1.00 82.12 89 PHE A N 1
ATOM 667 C CA . PHE A 1 89 ? 1.273 -11.432 12.323 1.00 82.12 89 PHE A CA 1
ATOM 668 C C . PHE A 1 89 ? 1.298 -12.178 13.672 1.00 82.12 89 PHE A C 1
ATOM 670 O O . PHE A 1 89 ? 0.314 -12.834 14.015 1.00 82.12 89 PHE A O 1
ATOM 677 N N . PRO A 1 90 ? 2.401 -12.121 14.451 1.00 82.06 90 PRO A N 1
ATOM 678 C CA . PRO A 1 90 ? 2.582 -12.972 15.634 1.00 82.06 90 PRO A CA 1
ATOM 679 C C . PRO A 1 90 ? 1.514 -12.790 16.720 1.00 82.06 90 PRO A C 1
ATOM 681 O O . PRO A 1 90 ? 1.313 -13.691 17.528 1.00 82.06 90 PRO A O 1
ATOM 684 N N . ASN A 1 91 ? 0.819 -11.647 16.714 1.00 84.38 91 ASN A N 1
ATOM 685 C CA . ASN A 1 91 ? -0.200 -11.276 17.693 1.00 84.38 91 ASN A CA 1
ATOM 686 C C . ASN A 1 91 ? -1.616 -11.210 17.083 1.00 84.38 91 ASN A C 1
ATOM 688 O O . ASN A 1 91 ? -2.492 -10.564 17.650 1.00 84.38 91 ASN A O 1
ATOM 692 N N . ASP A 1 92 ? -1.855 -11.867 15.940 1.00 88.88 92 ASP A N 1
ATOM 693 C CA . ASP A 1 92 ? -3.141 -11.832 15.216 1.00 88.88 92 ASP A CA 1
ATOM 694 C C . ASP A 1 92 ? -4.331 -12.227 16.085 1.00 88.88 92 ASP A C 1
ATOM 696 O O . ASP A 1 92 ? -5.337 -11.522 16.114 1.00 88.88 92 ASP A O 1
ATOM 700 N N . GLN A 1 93 ? -4.202 -13.306 16.856 1.00 89.81 93 GLN A N 1
ATOM 701 C CA . GLN A 1 93 ? -5.287 -13.734 17.733 1.00 89.81 93 GLN A CA 1
ATOM 702 C C . GLN A 1 93 ? -5.552 -12.727 18.859 1.00 89.81 93 GLN A C 1
ATOM 704 O O . GLN A 1 93 ? -6.706 -12.414 19.125 1.00 89.81 93 GLN A O 1
ATOM 709 N N . ALA A 1 94 ? -4.500 -12.177 19.472 1.00 90.19 94 ALA A N 1
ATOM 710 C CA . ALA A 1 94 ? -4.647 -11.202 20.550 1.00 90.19 94 ALA A CA 1
ATOM 711 C C . ALA A 1 94 ? -5.344 -9.923 20.063 1.00 90.19 94 ALA A C 1
ATOM 713 O O . ALA A 1 94 ? -6.259 -9.442 20.723 1.00 90.19 94 ALA A O 1
ATOM 714 N N . LEU A 1 95 ? -4.975 -9.424 18.877 1.00 90.88 95 LEU A N 1
ATOM 715 C CA . LEU A 1 95 ? -5.639 -8.267 18.280 1.00 90.88 95 LEU A CA 1
ATOM 716 C C . LEU A 1 95 ? -7.096 -8.576 17.908 1.00 90.88 95 LEU A C 1
ATOM 718 O O . LEU A 1 95 ? -7.969 -7.739 18.104 1.00 90.88 95 LEU A O 1
ATOM 722 N N . LYS A 1 96 ? -7.393 -9.773 17.387 1.00 90.44 96 LYS A N 1
ATOM 723 C CA . LYS A 1 96 ? -8.781 -10.185 17.111 1.00 90.44 96 LYS A CA 1
ATOM 724 C C . LYS A 1 96 ? -9.630 -10.209 18.376 1.00 90.44 96 LYS A C 1
ATOM 726 O O . LYS A 1 96 ? -10.769 -9.751 18.337 1.00 90.44 96 LYS A O 1
ATOM 731 N N . ASP A 1 97 ? -9.080 -10.727 19.470 1.00 92.56 97 ASP A N 1
ATOM 732 C CA . ASP A 1 97 ? -9.763 -10.782 20.761 1.00 92.56 97 ASP A CA 1
ATOM 733 C C . ASP A 1 97 ? -9.985 -9.367 21.325 1.00 92.56 97 ASP A C 1
ATOM 735 O O . ASP A 1 97 ? -11.074 -9.065 21.811 1.00 92.56 97 ASP A O 1
ATOM 739 N N . GLU A 1 98 ? -8.992 -8.481 21.198 1.00 91.06 98 GLU A N 1
ATOM 740 C CA . GLU A 1 98 ? -9.083 -7.066 21.582 1.00 91.06 98 GLU A CA 1
ATOM 741 C C . GLU A 1 98 ? -10.162 -6.327 20.777 1.00 91.06 98 GLU A C 1
ATOM 743 O O . GLU A 1 98 ? -11.078 -5.747 21.358 1.00 91.06 98 GLU A O 1
ATOM 748 N N . LEU A 1 99 ? -10.145 -6.440 19.447 1.00 92.19 99 LEU A N 1
ATOM 749 C CA . LEU A 1 99 ? -11.155 -5.823 18.583 1.00 92.19 99 LEU A CA 1
ATOM 750 C C . LEU A 1 99 ? -12.564 -6.385 18.844 1.00 92.19 99 LEU A C 1
ATOM 752 O O . LEU A 1 99 ? -13.560 -5.661 18.801 1.00 92.19 99 LEU A O 1
ATOM 756 N N . ALA A 1 100 ? -12.678 -7.681 19.147 1.00 90.62 100 ALA A N 1
ATOM 757 C CA . ALA A 1 100 ? -13.954 -8.283 19.520 1.00 90.62 100 ALA A CA 1
ATOM 758 C C . ALA A 1 100 ? -14.476 -7.751 20.866 1.00 90.62 100 ALA A C 1
ATOM 760 O O . ALA A 1 100 ? -15.688 -7.584 21.018 1.00 90.62 100 ALA A O 1
ATOM 761 N N . ALA A 1 101 ? -13.584 -7.465 21.820 1.00 89.88 101 ALA A N 1
ATOM 762 C CA . ALA A 1 101 ? -13.928 -6.904 23.125 1.00 89.88 101 ALA A CA 1
ATOM 763 C C . ALA A 1 101 ? -14.298 -5.410 23.068 1.00 89.88 101 ALA A C 1
ATOM 765 O O . ALA A 1 101 ? -15.123 -4.955 23.859 1.00 89.88 101 ALA A O 1
ATOM 766 N N . GLU A 1 102 ? -13.714 -4.651 22.139 1.00 87.62 102 GLU A N 1
ATOM 767 C CA . GLU A 1 102 ? -14.016 -3.228 21.910 1.00 87.62 102 GLU A CA 1
ATOM 768 C C . GLU A 1 102 ? -15.317 -2.993 21.126 1.00 87.62 102 GLU A C 1
ATOM 770 O O . GLU A 1 102 ? -15.867 -1.886 21.124 1.00 87.62 102 GLU A O 1
ATOM 775 N N . GLY A 1 103 ? -15.818 -4.027 20.447 1.00 84.06 103 GLY A N 1
ATOM 776 C CA . GLY A 1 103 ? -17.094 -3.998 19.746 1.00 84.06 103 GLY A CA 1
ATOM 777 C C . GLY A 1 103 ? -18.311 -3.921 20.688 1.00 84.06 103 GLY A C 1
ATOM 778 O O . GLY A 1 103 ? -18.213 -4.192 21.885 1.00 84.06 103 GLY A O 1
ATOM 779 N N . PRO A 1 104 ? -19.508 -3.588 20.164 1.00 86.75 104 PRO A N 1
ATOM 780 C CA . PRO A 1 104 ? -19.841 -3.435 18.748 1.00 86.75 104 PRO A CA 1
ATOM 781 C C . PRO A 1 104 ? -19.526 -2.032 18.194 1.00 86.75 104 PRO A C 1
ATOM 783 O O . PRO A 1 104 ? -19.910 -1.020 18.778 1.00 86.75 104 PRO A O 1
ATOM 786 N N . TYR A 1 105 ? -18.888 -1.971 17.019 1.00 90.38 105 TYR A N 1
ATOM 787 C CA . TYR A 1 105 ? -18.545 -0.731 16.307 1.00 90.38 105 TYR A CA 1
ATOM 788 C C . TYR A 1 105 ? -19.772 -0.103 15.633 1.00 90.38 105 TYR A C 1
ATOM 790 O O . TYR A 1 105 ? -20.009 -0.257 14.438 1.00 90.38 105 TYR A O 1
ATOM 798 N N . THR A 1 106 ? -20.597 0.577 16.423 1.00 92.06 106 THR A N 1
ATOM 799 C CA . THR A 1 106 ? -21.856 1.196 15.958 1.00 92.06 106 THR A CA 1
ATOM 800 C C . THR A 1 106 ? -21.792 2.717 15.910 1.00 92.06 106 THR A C 1
ATOM 802 O O . THR A 1 106 ? -22.634 3.356 15.283 1.00 92.06 106 THR A O 1
ATOM 805 N N . THR A 1 107 ? -20.785 3.307 16.547 1.00 89.81 107 THR A N 1
ATOM 806 C CA . THR A 1 107 ? -20.590 4.752 16.631 1.00 89.81 107 THR A CA 1
ATOM 807 C C . THR A 1 107 ? -19.209 5.140 16.126 1.00 89.81 107 THR A C 1
ATOM 809 O O . THR A 1 107 ? -18.264 4.354 16.166 1.00 89.81 107 THR A O 1
ATOM 812 N N . TYR A 1 108 ? -19.086 6.387 15.681 1.00 87.12 108 TYR A N 1
ATOM 813 C CA . TYR A 1 108 ? -17.832 6.956 15.196 1.00 87.12 108 TYR A CA 1
ATOM 814 C C . TYR A 1 108 ? -16.669 6.824 16.196 1.00 87.12 108 TYR A C 1
ATOM 816 O O . TYR A 1 108 ? -15.573 6.409 15.823 1.00 87.12 108 TYR A O 1
ATOM 824 N N . GLU A 1 109 ? -16.912 7.109 17.479 1.00 88.25 109 GLU A N 1
ATOM 825 C CA . GLU A 1 109 ? -15.874 7.006 18.512 1.00 88.25 109 GLU A CA 1
ATOM 826 C C . GLU A 1 109 ? -15.420 5.558 18.737 1.00 88.25 109 GLU A C 1
ATOM 828 O O . GLU A 1 109 ? -14.232 5.315 18.927 1.00 88.25 109 GLU A O 1
ATOM 833 N N . GLN A 1 110 ? -16.320 4.577 18.621 1.00 88.94 110 GLN A N 1
ATOM 834 C CA . GLN A 1 110 ? -15.936 3.163 18.684 1.00 88.94 110 GLN A CA 1
ATOM 835 C C . GLN A 1 110 ? -15.042 2.770 17.503 1.00 88.94 110 GLN A C 1
ATOM 837 O O . GLN A 1 110 ? -14.062 2.055 17.692 1.00 88.94 110 GLN A O 1
ATOM 842 N N . PHE A 1 111 ? -15.327 3.267 16.294 1.00 89.50 111 PHE A N 1
ATOM 843 C CA . PHE A 1 111 ? -14.444 3.041 15.147 1.00 89.50 111 PHE A CA 1
ATOM 844 C C . PHE A 1 111 ? -13.056 3.648 15.363 1.00 89.50 111 PHE A C 1
ATOM 846 O O . PHE A 1 111 ? -12.065 3.009 15.023 1.00 89.50 111 PHE A O 1
ATOM 853 N N . LYS A 1 112 ? -12.960 4.842 15.964 1.00 89.12 112 LYS A N 1
ATOM 854 C CA . LYS A 1 112 ? -11.663 5.451 16.306 1.00 89.12 112 LYS A CA 1
ATOM 855 C C . LYS A 1 112 ? -10.854 4.583 17.265 1.00 89.12 112 LYS A C 1
ATOM 857 O O . LYS A 1 112 ? -9.652 4.448 17.062 1.00 89.12 112 LYS A O 1
ATOM 862 N N . VAL A 1 113 ? -11.501 3.989 18.269 1.00 89.31 113 VAL A N 1
ATOM 863 C CA . VAL A 1 113 ? -10.845 3.057 19.200 1.00 89.31 113 VAL A CA 1
ATOM 864 C C . VAL A 1 113 ? -10.331 1.825 18.454 1.00 89.31 113 VAL A C 1
ATOM 866 O O . VAL A 1 113 ? -9.139 1.558 18.519 1.00 89.31 113 VAL A O 1
ATOM 869 N N . GLY A 1 114 ? -11.164 1.174 17.635 1.00 91.12 114 GLY A N 1
ATOM 870 C CA . GLY A 1 114 ? -10.723 0.008 16.859 1.00 91.12 114 GLY A CA 1
ATOM 871 C C . GLY A 1 114 ? -9.559 0.319 15.910 1.00 91.12 114 GLY A C 1
ATOM 872 O O . GLY A 1 114 ? -8.578 -0.418 15.855 1.00 91.12 114 GLY A O 1
ATOM 873 N N . TYR A 1 115 ? -9.611 1.450 15.196 1.00 91.69 115 TYR A N 1
ATOM 874 C CA . TYR A 1 115 ? -8.492 1.891 14.354 1.00 91.69 115 TYR A CA 1
ATOM 875 C C . TYR A 1 115 ? -7.227 2.174 15.163 1.00 91.69 115 TYR A C 1
ATOM 877 O O . TYR A 1 115 ? -6.137 1.838 14.706 1.00 91.69 115 TYR A O 1
ATOM 885 N N . LYS A 1 116 ? -7.361 2.742 16.365 1.00 89.38 116 LYS A N 1
ATOM 886 C CA . LYS A 1 116 ? -6.231 2.958 17.267 1.00 89.38 116 LYS A CA 1
ATOM 887 C C . LYS A 1 116 ? -5.579 1.631 17.659 1.00 89.38 116 LYS A C 1
ATOM 889 O O . LYS A 1 116 ? -4.362 1.542 17.571 1.00 89.38 116 LYS A O 1
ATOM 894 N N . SER A 1 117 ? -6.352 0.607 18.008 1.00 89.75 117 SER A N 1
ATOM 895 C CA . SER A 1 117 ? -5.820 -0.708 18.400 1.00 89.75 117 SER A CA 1
ATOM 896 C C . SER A 1 117 ? -5.092 -1.398 17.237 1.00 89.75 117 SER A C 1
ATOM 898 O O . SER A 1 117 ? -4.008 -1.956 17.410 1.00 89.75 117 SER A O 1
ATOM 900 N N . ILE A 1 118 ? -5.594 -1.250 16.004 1.00 91.19 118 ILE A N 1
ATOM 901 C CA . ILE A 1 118 ? -4.905 -1.731 14.791 1.00 91.19 118 ILE A CA 1
ATOM 902 C C . ILE A 1 118 ? -3.612 -0.932 14.517 1.00 91.19 118 ILE A C 1
ATOM 904 O O . ILE A 1 118 ? -2.608 -1.502 14.074 1.00 91.19 118 ILE A O 1
ATOM 908 N N . THR A 1 119 ? -3.607 0.379 14.777 1.00 90.44 119 THR A N 1
ATOM 909 C CA . THR A 1 119 ? -2.409 1.221 14.640 1.00 90.44 119 THR A CA 1
ATOM 910 C C . THR A 1 119 ? -1.361 0.928 15.703 1.00 90.44 119 THR A C 1
ATOM 912 O O . THR A 1 119 ? -0.182 0.827 15.370 1.00 90.44 119 THR A O 1
ATOM 915 N N . ASP A 1 120 ? -1.761 0.746 16.958 1.00 89.56 120 ASP A N 1
ATOM 916 C CA . ASP A 1 120 ? -0.856 0.391 18.053 1.00 89.56 120 ASP A CA 1
ATOM 917 C C . ASP A 1 120 ? -0.215 -0.987 17.807 1.00 89.56 120 ASP A C 1
ATOM 919 O O . ASP A 1 120 ? 0.954 -1.204 18.128 1.00 89.56 120 ASP A O 1
ATOM 923 N N . ALA A 1 121 ? -0.943 -1.892 17.143 1.00 88.06 121 ALA A N 1
ATOM 924 C CA . ALA A 1 121 ? -0.427 -3.163 16.637 1.00 88.06 121 ALA A CA 1
ATOM 925 C C . ALA A 1 121 ? 0.529 -3.023 15.429 1.00 88.06 121 ALA A C 1
ATOM 927 O O . ALA A 1 121 ? 1.107 -4.016 14.981 1.00 88.06 121 ALA A O 1
ATOM 928 N N . GLY A 1 122 ? 0.711 -1.811 14.895 1.00 86.88 122 GLY A N 1
ATOM 929 C CA . GLY A 1 122 ? 1.622 -1.506 13.792 1.00 86.88 122 GLY A CA 1
ATOM 930 C C . GLY A 1 122 ? 1.155 -2.011 12.427 1.00 86.88 122 GLY A C 1
ATOM 931 O O . GLY A 1 122 ? 1.979 -2.157 11.525 1.00 86.88 122 GLY A O 1
ATOM 932 N N . ILE A 1 123 ? -0.138 -2.314 12.267 1.00 87.19 123 ILE A N 1
ATOM 933 C CA . ILE A 1 123 ? -0.666 -2.891 11.022 1.00 87.19 123 ILE A CA 1
ATOM 934 C C . ILE A 1 123 ? -0.979 -1.799 9.998 1.00 87.19 123 ILE A C 1
ATOM 936 O O . ILE A 1 123 ? -0.647 -1.945 8.821 1.00 87.19 123 ILE A O 1
ATOM 940 N N . ILE A 1 124 ? -1.613 -0.707 10.433 1.00 87.56 124 ILE A N 1
ATOM 941 C CA . ILE A 1 124 ? -1.944 0.443 9.582 1.00 87.56 124 ILE A CA 1
ATOM 942 C C . ILE A 1 124 ? -1.657 1.755 10.304 1.00 87.56 124 ILE A C 1
ATOM 944 O O . ILE A 1 124 ? -1.730 1.845 11.528 1.00 87.56 124 ILE A O 1
ATOM 948 N N . GLU A 1 125 ? -1.413 2.802 9.531 1.00 87.62 125 GLU A N 1
ATOM 949 C CA . GLU A 1 125 ? -1.480 4.169 10.040 1.00 87.62 125 GLU A CA 1
ATOM 950 C C . GLU A 1 125 ? -2.939 4.575 10.292 1.00 87.62 125 GLU A C 1
ATOM 952 O O . GLU A 1 125 ? -3.855 4.067 9.634 1.00 87.62 125 GLU A O 1
ATOM 957 N N . ILE A 1 126 ? -3.160 5.503 11.230 1.00 83.19 126 ILE A N 1
ATOM 958 C CA . ILE A 1 126 ? -4.502 6.021 11.524 1.00 83.19 126 ILE A CA 1
ATOM 959 C C . ILE A 1 126 ? -5.079 6.618 10.235 1.00 83.19 126 ILE A C 1
ATOM 961 O O . ILE A 1 126 ? -4.462 7.517 9.654 1.00 83.19 126 ILE A O 1
ATOM 965 N N . PRO A 1 127 ? -6.258 6.166 9.775 1.00 82.50 127 PRO A N 1
ATOM 966 C CA . PRO A 1 127 ? -6.841 6.705 8.561 1.00 82.50 127 PRO A CA 1
ATOM 967 C C . PRO A 1 127 ? -7.102 8.206 8.699 1.00 82.50 127 PRO A C 1
ATOM 969 O O . PRO A 1 127 ? -7.834 8.629 9.592 1.00 82.50 127 PRO A O 1
ATOM 972 N N . GLN A 1 128 ? -6.598 9.002 7.752 1.00 79.50 128 GLN A N 1
ATOM 973 C CA . GLN A 1 128 ? -6.899 10.440 7.672 1.00 79.50 128 GLN A CA 1
ATOM 974 C C . GLN A 1 128 ? -8.405 10.722 7.547 1.00 79.50 128 GLN A C 1
ATOM 976 O O . GLN A 1 128 ? -8.866 11.790 7.916 1.00 79.50 128 GLN A O 1
ATOM 981 N N . ALA A 1 129 ? -9.199 9.751 7.085 1.00 74.69 129 ALA A N 1
ATOM 982 C CA . ALA A 1 129 ? -10.658 9.852 7.045 1.00 74.69 129 ALA A CA 1
ATOM 983 C C . ALA A 1 129 ? -11.328 9.912 8.438 1.00 74.69 129 ALA A C 1
ATOM 985 O O . ALA A 1 129 ? -12.525 10.176 8.511 1.00 74.69 129 ALA A O 1
ATOM 986 N N . LEU A 1 130 ? -10.587 9.643 9.522 1.00 82.81 130 LEU A N 1
ATOM 987 C CA . LEU A 1 130 ? -11.020 9.888 10.905 1.00 82.81 130 LEU A CA 1
ATOM 988 C C . LEU A 1 130 ? -10.759 11.334 11.360 1.00 82.81 130 LEU A C 1
ATOM 990 O O . LEU A 1 130 ? -11.031 11.684 12.508 1.00 82.81 130 LEU A O 1
ATOM 994 N N . ASP A 1 131 ? -10.206 12.176 10.494 1.00 82.69 131 ASP A N 1
ATOM 995 C CA . ASP A 1 131 ? -10.267 13.618 10.658 1.00 82.69 131 ASP A CA 1
ATOM 996 C C . ASP A 1 131 ? -11.529 14.119 9.945 1.00 82.69 131 ASP A C 1
ATOM 998 O O . ASP A 1 131 ? -11.714 13.916 8.742 1.00 82.69 131 ASP A O 1
ATOM 1002 N N . ASN A 1 132 ? -12.441 14.716 10.712 1.00 83.12 132 ASN A N 1
ATOM 1003 C CA . ASN A 1 132 ? -13.722 15.213 10.219 1.00 83.12 132 ASN A CA 1
ATOM 1004 C C . ASN A 1 132 ? -13.661 16.677 9.754 1.00 83.12 132 ASN A C 1
ATOM 1006 O O . ASN A 1 132 ? -14.712 17.283 9.548 1.00 83.12 132 ASN A O 1
ATOM 1010 N N . SER A 1 133 ? -12.463 17.243 9.620 1.00 86.38 133 SER A N 1
ATOM 1011 C CA . SER A 1 133 ? -12.250 18.594 9.113 1.00 86.38 133 SER A CA 1
ATOM 1012 C C . SER A 1 133 ? -12.486 18.698 7.602 1.00 86.38 133 SER A C 1
ATOM 1014 O O . SER A 1 133 ? -12.170 17.794 6.815 1.00 86.38 133 SER A O 1
ATOM 1016 N N . ASP A 1 134 ? -13.025 19.843 7.180 1.00 85.38 134 ASP A N 1
ATOM 1017 C CA . ASP A 1 134 ? -13.199 20.170 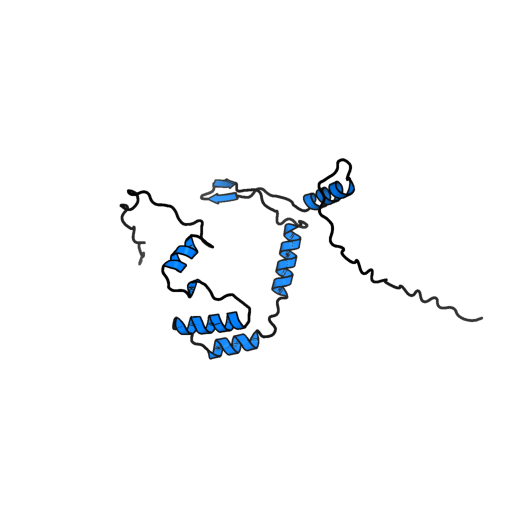5.761 1.00 85.38 134 ASP A CA 1
ATOM 1018 C C . ASP A 1 134 ? -11.835 20.314 5.062 1.00 85.38 134 ASP A C 1
ATOM 1020 O O . ASP A 1 134 ? -11.698 20.051 3.864 1.00 85.38 134 ASP A O 1
ATOM 1024 N N . GLU A 1 135 ? -10.804 20.677 5.824 1.00 86.19 135 GLU A N 1
ATOM 1025 C CA . GLU A 1 135 ? -9.418 20.770 5.395 1.00 86.19 135 GLU A CA 1
ATOM 1026 C C . GLU A 1 135 ? -8.877 19.411 4.942 1.00 86.19 135 GLU A C 1
ATOM 1028 O O . GLU A 1 135 ? -8.451 19.284 3.789 1.00 86.19 135 GLU A O 1
ATOM 1033 N N . VAL A 1 136 ? -8.954 18.373 5.787 1.00 84.88 136 VAL A N 1
ATOM 1034 C CA . VAL A 1 136 ? -8.498 17.021 5.415 1.00 84.88 136 VAL A CA 1
ATOM 1035 C C . VAL A 1 136 ? -9.375 16.439 4.312 1.00 84.88 136 VAL A C 1
ATOM 1037 O O . VAL A 1 136 ? -8.882 15.770 3.394 1.00 84.88 136 VAL A O 1
ATOM 1040 N N . PHE A 1 137 ? -10.674 16.753 4.319 1.00 83.44 137 PHE A N 1
ATOM 1041 C CA . PHE A 1 137 ? -11.543 16.420 3.200 1.00 83.44 137 PHE A CA 1
ATOM 1042 C C . PHE A 1 137 ? -11.005 17.006 1.885 1.00 83.44 137 PHE A C 1
ATOM 1044 O O . PHE A 1 137 ? -10.877 16.263 0.907 1.00 83.44 137 PHE A O 1
ATOM 1051 N N . GLY A 1 138 ? -10.669 18.295 1.838 1.00 82.56 138 GLY A N 1
ATOM 1052 C CA . GLY A 1 138 ? -10.095 18.946 0.659 1.00 82.56 138 GLY A CA 1
ATOM 1053 C C . GLY A 1 138 ? -8.742 18.354 0.259 1.00 82.56 138 GLY A C 1
ATOM 1054 O O . GLY A 1 138 ? -8.537 18.011 -0.910 1.00 82.56 138 GLY A O 1
ATOM 1055 N N . GLU A 1 139 ? -7.853 18.151 1.233 1.00 82.94 139 GLU A N 1
ATOM 1056 C CA . GLU A 1 139 ? -6.513 17.600 1.026 1.00 82.94 139 GLU A CA 1
ATOM 1057 C C . GLU A 1 139 ? -6.557 16.211 0.385 1.00 82.94 139 GLU A C 1
ATOM 1059 O O . GLU A 1 139 ? -5.842 15.964 -0.584 1.00 82.94 139 GLU A O 1
ATOM 1064 N N . MET A 1 140 ? -7.461 15.321 0.808 1.00 80.62 140 MET A N 1
ATOM 1065 C CA . MET A 1 140 ? -7.590 13.984 0.210 1.00 80.62 140 MET A CA 1
ATOM 1066 C C . MET A 1 140 ? -7.865 14.011 -1.304 1.00 80.62 140 MET A C 1
ATOM 1068 O O . MET A 1 140 ? -7.490 13.075 -2.020 1.00 80.62 140 MET A O 1
ATOM 1072 N N . ARG A 1 141 ? -8.522 15.066 -1.810 1.00 81.12 141 ARG A N 1
ATOM 1073 C CA . ARG A 1 141 ? -8.808 15.232 -3.246 1.00 81.12 141 ARG A CA 1
ATOM 1074 C C . ARG A 1 141 ? -7.646 15.847 -4.015 1.00 81.12 141 ARG A C 1
ATOM 1076 O O . ARG A 1 141 ? -7.646 15.746 -5.236 1.00 81.12 141 ARG A O 1
ATOM 1083 N N . LEU A 1 142 ? -6.683 16.447 -3.323 1.00 78.69 142 LEU A N 1
ATOM 1084 C CA . LEU A 1 142 ? -5.425 16.935 -3.890 1.00 78.69 142 LEU A CA 1
ATOM 1085 C C . LEU A 1 142 ? -4.297 15.897 -3.757 1.00 78.69 142 LEU A C 1
ATOM 1087 O O . LEU A 1 142 ? -3.407 15.856 -4.600 1.00 78.69 142 LEU A O 1
ATOM 1091 N N . GLY A 1 143 ? -4.357 15.043 -2.731 1.00 74.75 143 GLY A N 1
ATOM 1092 C CA . GLY A 1 143 ? -3.410 13.968 -2.446 1.00 74.75 143 GLY A CA 1
ATOM 1093 C C . GLY A 1 143 ? -3.762 12.655 -3.152 1.00 74.75 143 GLY A C 1
ATOM 1094 O O . GLY A 1 143 ? -3.810 12.581 -4.379 1.00 74.75 143 GLY A O 1
ATOM 1095 N N . GLY A 1 144 ? -4.016 11.590 -2.382 1.00 64.50 144 GLY A N 1
ATOM 1096 C CA . GLY A 1 144 ? -4.158 10.213 -2.890 1.00 64.50 144 GLY A CA 1
ATOM 1097 C C . GLY A 1 144 ? -5.258 9.982 -3.941 1.00 64.50 144 GLY A C 1
ATOM 1098 O O . GLY A 1 144 ? -5.224 8.974 -4.644 1.00 64.50 144 GLY A O 1
ATOM 1099 N N . LYS A 1 145 ? -6.219 10.907 -4.087 1.00 62.53 145 LYS A N 1
ATOM 1100 C CA . LYS A 1 145 ? -7.270 10.884 -5.126 1.00 62.53 145 LYS A CA 1
ATOM 1101 C C . LYS A 1 145 ? -7.192 12.075 -6.098 1.00 62.53 145 LYS A C 1
ATOM 1103 O O . LYS A 1 145 ? -8.185 12.394 -6.758 1.00 62.53 145 LYS A O 1
ATOM 1108 N N . GLY A 1 146 ? -6.001 12.674 -6.221 1.00 62.22 146 GLY A N 1
ATOM 1109 C CA . GLY A 1 146 ? -5.639 13.900 -6.953 1.00 62.22 146 GLY A CA 1
ATOM 1110 C C . GLY A 1 146 ? -6.095 14.042 -8.408 1.00 62.22 146 GLY A C 1
ATOM 1111 O O . GLY A 1 146 ? -5.983 15.113 -8.991 1.00 62.22 146 GLY A O 1
ATOM 1112 N N . HIS A 1 147 ? -6.617 12.985 -9.026 1.00 63.47 147 HIS A N 1
ATOM 1113 C CA . HIS A 1 147 ? -6.969 12.965 -10.448 1.00 63.47 147 HIS A CA 1
ATOM 1114 C C . HIS A 1 147 ? -8.447 13.264 -10.736 1.00 63.47 147 HIS A C 1
ATOM 1116 O O . HIS A 1 147 ? -8.869 13.165 -11.885 1.00 63.47 147 HIS A O 1
ATOM 1122 N N . THR A 1 148 ? -9.241 13.598 -9.714 1.00 70.81 148 THR A N 1
ATOM 1123 C CA . THR A 1 148 ? -10.706 13.747 -9.850 1.00 70.81 148 THR A CA 1
ATOM 1124 C C . THR A 1 148 ? -11.172 15.207 -9.806 1.00 70.81 148 THR A C 1
ATOM 1126 O O . THR A 1 148 ? -12.315 15.497 -10.150 1.00 70.81 148 THR A O 1
ATOM 1129 N N . LEU A 1 149 ? -10.312 16.144 -9.392 1.00 76.56 149 LEU A N 1
ATOM 1130 C CA . LEU A 1 149 ? -10.664 17.562 -9.327 1.00 76.56 149 LEU A CA 1
ATOM 1131 C C . LEU A 1 149 ? -10.467 18.243 -10.683 1.00 76.56 149 LEU A C 1
ATOM 1133 O O . LEU A 1 149 ? -9.384 18.204 -11.263 1.00 76.56 149 LEU A O 1
ATOM 1137 N N . LYS A 1 150 ? -11.511 18.932 -11.148 1.00 79.12 150 LYS A N 1
ATOM 1138 C CA . LYS A 1 150 ? -11.450 19.881 -12.261 1.00 79.12 150 LYS A CA 1
ATOM 1139 C C . LYS A 1 150 ? -11.779 21.268 -11.722 1.00 79.12 150 LYS A C 1
ATOM 1141 O O . LYS A 1 150 ? -12.775 21.438 -11.023 1.00 79.12 150 LYS A O 1
ATOM 1146 N N . LEU A 1 151 ? -10.964 22.258 -12.076 1.00 79.94 151 LEU A N 1
ATOM 1147 C CA . LEU A 1 151 ? -11.301 23.655 -11.830 1.00 79.94 151 LEU A CA 1
ATOM 1148 C C . LEU A 1 151 ? -12.499 24.033 -12.710 1.00 79.94 151 LEU A C 1
ATOM 1150 O O . LEU A 1 151 ? -12.410 23.960 -13.936 1.00 79.94 151 LEU A O 1
ATOM 1154 N N . THR A 1 152 ? -13.613 24.411 -12.091 1.00 78.25 152 THR A N 1
ATOM 1155 C CA . THR A 1 152 ? -14.800 24.877 -12.814 1.00 78.25 152 THR A CA 1
ATOM 1156 C C . THR A 1 152 ? -14.641 26.339 -13.210 1.00 78.25 152 THR A C 1
ATOM 1158 O O . THR A 1 152 ? -14.239 27.165 -12.387 1.00 78.25 152 THR A O 1
ATOM 1161 N N . HIS A 1 153 ? -14.997 26.689 -14.444 1.00 78.81 153 HIS A N 1
ATOM 1162 C CA . HIS A 1 153 ? -15.082 28.094 -14.849 1.00 78.81 153 HIS A CA 1
ATOM 1163 C C . HIS A 1 153 ? -16.339 28.760 -14.261 1.00 78.81 153 HIS A C 1
ATOM 1165 O O . HIS A 1 153 ? -17.342 28.091 -14.025 1.00 78.81 153 HIS A O 1
ATOM 1171 N N . LEU A 1 154 ? -16.305 30.090 -14.076 1.00 62.94 154 LEU A N 1
ATOM 1172 C CA . LEU A 1 154 ? -17.356 30.919 -13.440 1.00 62.94 154 LEU A CA 1
ATOM 1173 C C . LEU A 1 154 ? -18.780 30.772 -14.028 1.00 62.94 154 LEU A C 1
ATOM 1175 O O . LEU A 1 154 ? -19.728 31.297 -13.455 1.00 62.94 154 LEU A O 1
ATOM 1179 N N . PHE A 1 155 ? -18.944 30.060 -15.145 1.00 60.50 155 PHE A N 1
ATOM 1180 C CA . PHE A 1 155 ? -20.223 29.849 -15.827 1.00 60.50 155 PHE A CA 1
ATOM 1181 C C . PHE A 1 155 ? -20.636 28.368 -15.947 1.00 60.50 155 PHE A C 1
ATOM 1183 O O . PHE A 1 155 ? -21.699 28.087 -16.494 1.00 60.50 155 PHE A O 1
ATOM 1190 N N . GLU A 1 156 ? -19.841 27.417 -15.439 1.00 57.94 156 GLU A N 1
ATOM 1191 C CA . GLU A 1 156 ? -20.142 25.973 -15.511 1.00 57.94 156 GLU A CA 1
ATOM 1192 C C . GLU A 1 156 ? -21.079 25.489 -14.382 1.00 57.94 156 GLU A C 1
ATOM 1194 O O . GLU A 1 156 ? -21.677 24.422 -14.493 1.00 57.94 156 GLU A O 1
ATOM 1199 N N . THR A 1 157 ? -21.262 26.263 -13.308 1.00 52.19 157 THR A N 1
ATOM 1200 C CA . THR A 1 157 ? -22.039 25.864 -12.116 1.00 52.19 157 THR A CA 1
ATOM 1201 C C . THR A 1 157 ? -23.554 26.074 -12.233 1.00 52.19 157 THR A C 1
ATOM 1203 O O . THR A 1 157 ? -24.282 25.776 -11.292 1.00 52.19 157 THR A O 1
ATOM 1206 N N . ASN A 1 158 ? -24.051 26.547 -13.381 1.00 51.09 158 ASN A N 1
ATOM 1207 C CA . ASN A 1 158 ? -25.487 26.757 -13.617 1.00 51.09 158 ASN A CA 1
ATOM 1208 C C . ASN A 1 158 ? -26.208 25.526 -14.193 1.00 51.09 158 ASN A C 1
ATOM 1210 O O . ASN A 1 158 ? -27.395 25.608 -14.511 1.00 51.09 158 ASN A O 1
ATOM 1214 N N . ALA A 1 159 ? -25.524 24.389 -14.351 1.00 51.47 159 ALA A N 1
ATOM 1215 C CA . ALA A 1 159 ? -26.207 23.146 -14.682 1.00 51.47 159 ALA A CA 1
ATOM 1216 C C . ALA A 1 159 ? -26.974 22.658 -13.437 1.00 51.47 159 ALA A C 1
ATOM 1218 O O . ALA A 1 159 ? -26.351 22.476 -12.386 1.00 51.47 159 ALA A O 1
ATOM 1219 N N . PRO A 1 160 ? -28.304 22.458 -13.507 1.00 47.69 160 PRO A N 1
ATOM 1220 C CA . PRO A 1 160 ? -29.055 21.919 -12.383 1.00 47.69 160 PRO A CA 1
ATOM 1221 C C . PRO A 1 160 ? -28.463 20.567 -11.987 1.00 47.69 160 PRO A C 1
ATOM 1223 O O . PRO A 1 160 ? -28.173 19.733 -12.847 1.00 47.69 160 PRO A O 1
ATOM 1226 N N . VAL A 1 161 ? -28.285 20.362 -10.682 1.00 51.72 161 VAL A N 1
ATOM 1227 C CA . VAL A 1 161 ? -27.926 19.065 -10.107 1.00 51.72 161 VAL A CA 1
ATOM 1228 C C . VAL A 1 161 ? -28.955 18.055 -10.611 1.00 51.72 161 VAL A C 1
ATOM 1230 O O . VAL A 1 161 ? -30.109 18.085 -10.185 1.00 51.72 161 VAL A O 1
ATOM 1233 N N . GLN A 1 162 ? -28.565 17.184 -11.543 1.00 45.56 162 GLN A N 1
ATOM 1234 C CA . GLN A 1 162 ? -29.343 15.989 -11.836 1.00 45.56 162 GLN A CA 1
ATOM 1235 C C . GLN A 1 162 ? -29.290 15.142 -10.570 1.00 45.56 162 GLN A C 1
ATOM 1237 O O . GLN A 1 162 ? -28.281 14.505 -10.267 1.00 45.56 162 GLN A O 1
ATOM 1242 N N . THR A 1 163 ? -30.359 15.200 -9.783 1.00 42.81 163 THR A N 1
ATOM 1243 C CA . THR A 1 163 ? -30.579 14.237 -8.716 1.00 42.81 163 THR A CA 1
ATOM 1244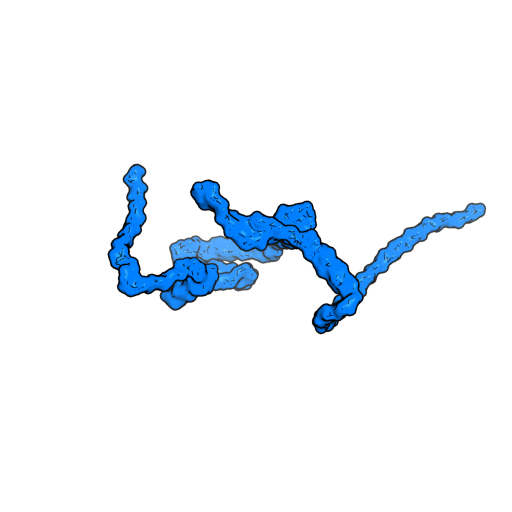 C C . THR A 1 163 ? -30.571 12.849 -9.355 1.00 42.81 163 THR A C 1
ATOM 1246 O O . THR A 1 163 ? -31.272 12.639 -10.349 1.00 42.81 163 THR A O 1
ATOM 1249 N N . PRO A 1 164 ? -29.772 11.892 -8.851 1.00 40.91 164 PRO A N 1
ATOM 1250 C CA . PRO A 1 164 ? -29.854 10.530 -9.341 1.00 40.91 164 PRO A CA 1
ATOM 1251 C C . PRO A 1 164 ? -31.282 10.043 -9.095 1.00 40.91 164 PRO A C 1
ATOM 1253 O O . PRO A 1 164 ? -31.772 10.064 -7.965 1.00 40.91 164 PRO A O 1
ATOM 1256 N N . HIS A 1 165 ? -31.970 9.659 -10.169 1.00 38.06 165 HIS A N 1
ATOM 1257 C CA . HIS A 1 165 ? -33.233 8.949 -10.072 1.00 38.06 165 HIS A CA 1
ATOM 1258 C C . HIS A 1 165 ? -32.985 7.667 -9.268 1.00 38.06 165 HIS A C 1
ATOM 1260 O O . HIS A 1 165 ? -32.416 6.706 -9.782 1.00 38.06 165 HIS A O 1
ATOM 1266 N N . CYS A 1 166 ? -33.417 7.643 -8.006 1.00 37.41 166 CYS A N 1
ATOM 1267 C CA . CYS A 1 166 ? -33.763 6.390 -7.351 1.00 37.41 166 CYS A CA 1
ATOM 1268 C C . CYS A 1 166 ? -34.948 5.814 -8.127 1.00 37.41 166 CYS A C 1
ATOM 1270 O O . CYS A 1 166 ? -36.092 6.214 -7.915 1.00 37.41 166 CYS A O 1
ATOM 1272 N N . GLY A 1 167 ? -34.653 4.927 -9.075 1.00 36.12 167 GLY A N 1
ATOM 1273 C CA . GLY A 1 167 ? -35.642 4.030 -9.645 1.00 36.12 167 GLY A CA 1
ATOM 1274 C C . GLY A 1 167 ? -36.135 3.113 -8.536 1.00 36.12 167 GLY A C 1
ATOM 1275 O O . GLY A 1 167 ? -35.411 2.223 -8.097 1.00 36.12 167 GLY A O 1
ATOM 1276 N N . VAL A 1 168 ? -37.340 3.387 -8.053 1.00 41.00 168 VAL A N 1
ATOM 1277 C CA . VAL A 1 168 ? -38.184 2.384 -7.417 1.00 41.00 168 VAL A CA 1
ATOM 1278 C C . VAL A 1 168 ? -39.138 1.942 -8.518 1.00 41.00 168 VAL A C 1
ATOM 1280 O O . VAL A 1 168 ? -40.061 2.680 -8.861 1.00 41.00 168 VAL A O 1
ATOM 1283 N N . GLU A 1 169 ? -38.846 0.794 -9.117 1.00 38.09 169 GLU A N 1
ATOM 1284 C CA . GLU A 1 169 ? -39.890 -0.102 -9.620 1.00 38.09 169 GLU A CA 1
ATOM 1285 C C . GLU A 1 169 ? -40.129 -1.177 -8.559 1.00 38.09 169 GLU A C 1
ATOM 1287 O O . GLU A 1 169 ? -39.125 -1.659 -7.980 1.00 38.09 169 GLU A O 1
#

Radius of gyration: 29.18 Å; chains: 1; bounding box: 85×88×52 Å

Foldseek 3Di:
DDDDDDDDDPPPDDPPPDDDPDDDDDDDPPPVVVVVVVVVLVVLFDWDWDFDQDPNDTGTDPTHGDCDPPHPVVVVVVVVVVVVVPDDLPCVVVLVVVLVVLDDPPDLVSVQVNLVSCVVSVNDDRDLVNPPDVVSVVVCCCPPVVPPDDDDDPPRPPDPPPDPPPDDD

Sequence (169 aa):
MTEKHFIALVSAGLVLVHSTPALLSIPQAGNTTRSTVVTATTDQIANVDRGKTLDGEFYPTIRGPALIVPSLYYSKMTSQLMAISQYNFPNDQALKDELAAEGPYTTYEQFKVGYKSITDAGIIEIPQALDNSDEVFGEMRLGGKGHTLKLTHLFETNAPVQTPHCGVE

Organism: NCBI:txid2107226

Secondary structure (DSSP, 8-state):
---------------------PPP-PPPTT-HHHHHHHHHHHTT--EEEEEEEETTEEEEEEEEE---TT-HHHHHHHHHHHHHHT---TTHHHHHHHHHHH----SHHHHHHHHHHHHHTTSSPPPGGG---HHHHHHHHHTTTTTS--PPPTTGGGS----------

pLDDT: mean 74.56, std 18.0, range [33.03, 92.62]